Protein AF-A0A4U0Z9Q4-F1 (afdb_monomer_lite)

pLDDT: mean 87.22, std 6.37, range [49.31, 94.0]

Foldseek 3Di:
DDPVVLVVLLVVLLVVLVVVLVCCCVPPLVVVCVPVNNCCSLQVVSLVSSQVSLVVCVVPDPDDDDPVSSCSSSVVSNVSSNVVSVVVVCCVVPVD

Sequence (96 aa):
MSKKEFIGLVVLVCLLNFLLQIWYVGNAGDFIANYVGYPISVFIIPIFISQLLPCIVLSASSKSLALKQKLQLFGIPCFVSVCLVCGFYLIMQYGG

Radius of gyration: 14.94 Å; chains: 1; bounding box: 37×22×46 Å

Organism: NCBI:txid2565549

Structure (mmCIF, N/CA/C/O backbone):
data_AF-A0A4U0Z9Q4-F1
#
_entry.id   AF-A0A4U0Z9Q4-F1
#
loop_
_atom_site.group_PDB
_atom_site.id
_atom_site.type_symbol
_atom_site.label_atom_id
_atom_site.label_alt_id
_atom_site.label_comp_id
_atom_site.label_asym_id
_atom_site.label_entity_id
_atom_site.label_seq_id
_atom_site.pdbx_PDB_ins_code
_atom_site.Cartn_x
_atom_site.Cartn_y
_atom_site.Cartn_z
_atom_site.occupancy
_atom_site.B_iso_or_equiv
_atom_site.auth_seq_id
_atom_site.auth_comp_id
_atom_site.auth_asym_id
_atom_site.auth_atom_id
_atom_site.pdbx_PDB_model_num
ATOM 1 N N . MET A 1 1 ? -14.770 2.493 19.082 1.00 79.19 1 MET A N 1
ATOM 2 C CA . MET A 1 1 ? -15.243 2.666 17.689 1.00 79.19 1 MET A CA 1
ATOM 3 C C . MET A 1 1 ? -16.223 1.548 17.390 1.00 79.19 1 MET A C 1
ATOM 5 O O . MET A 1 1 ? -15.924 0.413 17.748 1.00 79.19 1 MET A O 1
ATOM 9 N N . SER A 1 2 ? -17.387 1.845 16.813 1.00 87.94 2 SER A N 1
ATOM 10 C CA . SER A 1 2 ? -18.347 0.800 16.440 1.00 87.94 2 SER A CA 1
ATOM 11 C C . SER A 1 2 ? -17.813 -0.033 15.268 1.00 87.94 2 SER A C 1
ATOM 13 O O . SER A 1 2 ? -16.950 0.412 14.509 1.00 87.94 2 SER A O 1
ATOM 15 N N . LYS A 1 3 ? -18.333 -1.253 15.088 1.00 86.69 3 LYS A N 1
ATOM 16 C CA . LYS A 1 3 ? -17.924 -2.132 13.979 1.00 86.69 3 LYS A CA 1
ATOM 17 C C . LYS A 1 3 ? -18.166 -1.482 12.609 1.00 86.69 3 LYS A C 1
ATOM 19 O O . LYS A 1 3 ? -17.323 -1.601 11.729 1.00 86.69 3 LYS A O 1
ATOM 24 N N . LYS A 1 4 ? -19.291 -0.775 12.445 1.00 89.75 4 LYS A N 1
ATOM 25 C CA . LYS A 1 4 ? -19.652 -0.093 11.190 1.00 89.75 4 LYS A CA 1
ATOM 26 C C . LYS A 1 4 ? -18.714 1.078 10.893 1.00 89.75 4 LYS A C 1
ATOM 28 O O . LYS A 1 4 ? -18.231 1.188 9.774 1.00 89.75 4 LYS A O 1
ATOM 33 N N . GLU A 1 5 ? -18.405 1.890 11.907 1.00 89.38 5 GLU A N 1
ATOM 34 C CA . GLU A 1 5 ? -17.437 2.992 11.791 1.00 89.38 5 GLU A CA 1
ATOM 35 C C . GLU A 1 5 ? -16.051 2.478 11.384 1.00 89.38 5 GLU A C 1
ATOM 37 O O . GLU A 1 5 ? -15.408 3.050 10.510 1.00 89.38 5 GLU A O 1
ATOM 42 N N . PHE A 1 6 ? -15.599 1.380 11.996 1.00 90.94 6 PHE A N 1
ATOM 43 C CA . PHE A 1 6 ? -14.294 0.800 11.694 1.00 90.94 6 PHE A CA 1
ATOM 44 C C . PHE A 1 6 ? -14.218 0.247 10.265 1.00 90.94 6 PHE A C 1
ATOM 46 O O . PHE A 1 6 ? -13.240 0.489 9.567 1.00 90.94 6 PHE A O 1
ATOM 53 N N . ILE A 1 7 ? -15.257 -0.455 9.801 1.00 91.44 7 ILE A N 1
ATOM 54 C CA . ILE A 1 7 ? -15.310 -0.951 8.418 1.00 91.44 7 ILE A CA 1
ATOM 55 C C . ILE A 1 7 ? -15.291 0.220 7.430 1.00 91.44 7 ILE A C 1
ATOM 57 O O . ILE A 1 7 ? -14.517 0.190 6.478 1.00 91.44 7 ILE A O 1
ATOM 61 N N . GLY A 1 8 ? -16.090 1.264 7.678 1.00 92.00 8 GLY A N 1
ATOM 62 C CA . GLY A 1 8 ? -16.094 2.467 6.842 1.00 92.00 8 GLY A CA 1
ATOM 63 C C . GLY A 1 8 ? -14.717 3.129 6.765 1.00 92.00 8 GLY A C 1
ATOM 64 O O . GLY A 1 8 ? -14.268 3.488 5.680 1.00 92.00 8 GLY A O 1
ATOM 65 N N . LEU A 1 9 ? -14.009 3.209 7.895 1.00 92.00 9 LEU A N 1
ATOM 66 C CA . LEU A 1 9 ? -12.640 3.716 7.951 1.00 92.00 9 LEU A CA 1
ATOM 67 C C . LEU A 1 9 ? -11.677 2.869 7.109 1.00 92.00 9 LEU A C 1
ATOM 69 O O . LEU A 1 9 ? -10.909 3.420 6.330 1.00 92.00 9 LEU A O 1
ATOM 73 N N . VAL A 1 10 ? -11.720 1.541 7.242 1.00 92.62 10 VAL A N 1
ATOM 74 C CA . VAL A 1 10 ? -10.851 0.640 6.468 1.00 92.62 10 VAL A CA 1
ATOM 75 C C . VAL A 1 10 ? -11.108 0.788 4.970 1.00 92.62 10 VAL A C 1
ATOM 77 O O . VAL A 1 10 ? -10.155 0.897 4.202 1.00 92.62 10 VAL A O 1
ATOM 80 N N . VAL A 1 11 ? -12.376 0.835 4.551 1.00 93.94 11 VAL A N 1
ATOM 81 C CA . VAL A 1 11 ? -12.749 1.039 3.142 1.00 93.94 11 VAL A CA 1
ATOM 82 C C . VAL A 1 11 ? -12.218 2.376 2.630 1.00 93.94 11 VAL A C 1
ATOM 84 O O . VAL A 1 11 ? -11.606 2.416 1.565 1.00 93.94 11 VAL A O 1
ATOM 87 N N . LEU A 1 12 ? -12.383 3.453 3.402 1.00 93.94 12 LEU A N 1
ATOM 88 C CA . LEU A 1 12 ? -11.867 4.773 3.047 1.00 93.94 12 LEU A CA 1
ATOM 89 C C . LEU A 1 12 ? -10.340 4.765 2.895 1.00 93.94 12 LEU A C 1
ATOM 91 O O . LEU A 1 12 ? -9.821 5.270 1.903 1.00 93.94 12 LEU A O 1
ATOM 95 N N . VAL A 1 13 ? -9.621 4.155 3.841 1.00 93.69 13 VAL A N 1
ATOM 96 C CA . VAL A 1 13 ? -8.159 4.019 3.775 1.00 93.69 13 VAL A CA 1
ATOM 97 C C . VAL A 1 13 ? -7.741 3.226 2.539 1.00 93.69 13 VAL A C 1
ATOM 99 O O . VAL A 1 13 ? -6.801 3.625 1.860 1.00 93.69 13 VAL A O 1
ATOM 102 N N . CYS A 1 14 ? -8.447 2.144 2.204 1.00 93.62 14 CYS A N 1
ATOM 103 C CA . CYS A 1 14 ? -8.156 1.357 1.005 1.00 93.62 14 CYS A CA 1
ATOM 104 C C . CYS A 1 14 ? -8.377 2.160 -0.283 1.00 93.62 14 CYS A C 1
ATOM 106 O O . CYS A 1 14 ? -7.536 2.101 -1.175 1.00 93.62 14 CYS A O 1
ATOM 108 N N . LEU A 1 15 ? -9.466 2.931 -0.374 1.00 94.00 15 LEU A N 1
ATOM 109 C CA . LEU A 1 15 ? -9.756 3.784 -1.532 1.00 94.00 15 LEU A CA 1
ATOM 110 C C . LEU A 1 15 ? -8.700 4.878 -1.713 1.00 94.00 15 LEU A C 1
ATOM 112 O O . LEU A 1 15 ? -8.186 5.064 -2.814 1.00 94.00 15 LEU A O 1
ATOM 116 N N . LEU A 1 16 ? -8.338 5.572 -0.632 1.00 93.88 16 LEU A N 1
ATOM 117 C CA . LEU A 1 16 ? -7.290 6.594 -0.669 1.00 93.88 16 LEU A CA 1
ATOM 118 C C . LEU A 1 16 ? -5.937 5.991 -1.049 1.00 93.88 16 LEU A C 1
ATOM 120 O O . LEU A 1 16 ? -5.206 6.568 -1.848 1.00 93.88 16 LEU A O 1
ATOM 124 N N . ASN A 1 17 ? -5.625 4.811 -0.514 1.00 92.62 17 ASN A N 1
ATOM 125 C CA . ASN A 1 17 ? -4.397 4.099 -0.830 1.00 92.62 17 ASN A CA 1
ATOM 126 C C . ASN A 1 17 ? -4.335 3.685 -2.309 1.00 92.62 17 ASN A C 1
ATOM 128 O O . ASN A 1 17 ? -3.311 3.872 -2.957 1.00 92.62 17 ASN A O 1
ATOM 132 N N . PHE A 1 18 ? -5.442 3.183 -2.860 1.00 90.44 18 PHE A N 1
ATOM 133 C CA . PHE A 1 18 ? -5.553 2.844 -4.278 1.00 90.44 18 PHE A CA 1
ATOM 134 C C . PHE A 1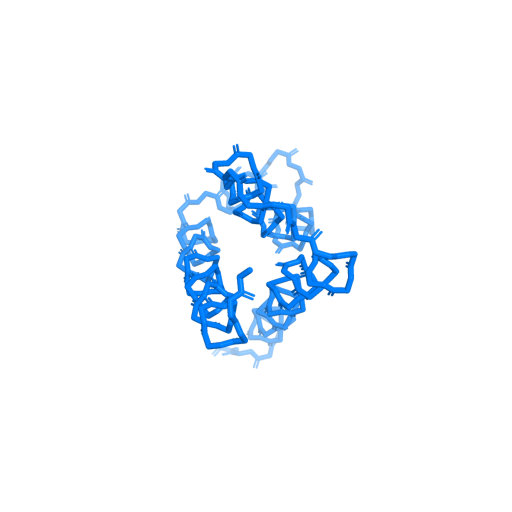 18 ? -5.300 4.060 -5.179 1.00 90.44 18 PHE A C 1
ATOM 136 O O . PHE A 1 18 ? -4.463 3.998 -6.078 1.00 90.44 18 PHE A O 1
ATOM 143 N N . LEU A 1 19 ? -5.967 5.186 -4.902 1.00 92.19 19 LEU A N 1
ATOM 144 C CA . LEU A 1 19 ? -5.772 6.428 -5.656 1.00 92.19 19 LEU A CA 1
ATOM 145 C C . LEU A 1 19 ? -4.326 6.930 -5.569 1.00 92.19 19 LEU A C 1
ATOM 147 O O . LEU A 1 19 ? -3.750 7.334 -6.578 1.00 92.19 19 LEU A O 1
ATOM 151 N N . LEU A 1 20 ? -3.728 6.869 -4.377 1.00 91.62 20 LEU A N 1
ATOM 152 C CA . LEU A 1 20 ? -2.352 7.298 -4.149 1.00 91.62 20 LEU A CA 1
ATOM 153 C C . LEU A 1 20 ? -1.346 6.429 -4.912 1.00 91.62 20 LEU A C 1
ATOM 155 O O . LEU A 1 20 ? -0.385 6.957 -5.463 1.00 91.62 20 LEU A O 1
ATOM 159 N N . GLN A 1 21 ? -1.576 5.117 -4.985 1.00 89.38 21 GLN A N 1
ATOM 160 C CA . GLN A 1 21 ? -0.718 4.210 -5.746 1.00 89.38 21 GLN A CA 1
ATOM 161 C C . GLN A 1 21 ? -0.834 4.411 -7.251 1.00 89.38 21 GLN A C 1
ATOM 163 O O . GLN A 1 21 ? 0.191 4.429 -7.923 1.00 89.38 21 GLN A O 1
ATOM 168 N N . ILE A 1 22 ? -2.043 4.616 -7.782 1.00 88.31 22 ILE A N 1
ATOM 169 C CA . ILE A 1 22 ? -2.220 4.939 -9.206 1.00 88.31 22 ILE A CA 1
ATOM 170 C C . ILE A 1 22 ? -1.494 6.234 -9.548 1.00 88.31 22 ILE A C 1
ATOM 172 O O . ILE A 1 22 ? -0.744 6.279 -10.519 1.00 88.31 22 ILE A O 1
ATOM 176 N N . TRP A 1 23 ? -1.689 7.274 -8.736 1.00 92.00 23 TRP A N 1
ATOM 177 C CA . TRP A 1 23 ? -1.003 8.545 -8.931 1.00 92.00 23 TRP A CA 1
ATOM 178 C C . TRP A 1 23 ? 0.519 8.379 -8.863 1.00 92.00 23 TRP A C 1
ATOM 180 O O . TRP A 1 23 ? 1.236 8.897 -9.716 1.00 92.00 23 TRP A O 1
ATOM 190 N N . TYR A 1 24 ? 1.013 7.617 -7.883 1.00 91.06 24 TYR A N 1
ATOM 191 C CA . TYR A 1 24 ? 2.437 7.343 -7.731 1.00 91.06 24 TYR A CA 1
ATOM 192 C C . TYR A 1 24 ? 3.005 6.647 -8.970 1.00 91.06 24 TYR A C 1
ATOM 194 O O . TYR A 1 24 ? 3.969 7.143 -9.544 1.00 91.06 24 TYR A O 1
ATOM 202 N N . VAL A 1 25 ? 2.400 5.539 -9.407 1.00 85.56 25 VAL A N 1
ATOM 203 C CA . VAL A 1 25 ? 2.870 4.776 -10.571 1.00 85.56 25 VAL A CA 1
ATOM 204 C C . VAL A 1 25 ? 2.805 5.626 -11.841 1.00 85.56 25 VAL A C 1
ATOM 206 O O . VAL A 1 25 ? 3.773 5.648 -12.590 1.00 85.56 25 VAL A O 1
ATOM 209 N N . GLY A 1 26 ? 1.713 6.367 -12.054 1.00 85.56 26 GLY A N 1
ATOM 210 C CA . GLY A 1 26 ? 1.508 7.160 -13.269 1.00 85.56 26 GLY A CA 1
ATOM 211 C C . GLY A 1 26 ? 2.392 8.404 -13.393 1.00 85.56 26 GLY A C 1
ATOM 212 O O . GLY A 1 26 ? 2.701 8.804 -14.511 1.00 85.56 26 GLY A O 1
ATOM 213 N N . ASN A 1 27 ? 2.807 9.016 -12.276 1.00 89.00 27 ASN A N 1
ATOM 214 C CA . ASN A 1 27 ? 3.526 10.297 -12.314 1.00 89.00 27 ASN A CA 1
ATOM 215 C C . ASN A 1 27 ? 4.953 10.250 -11.754 1.00 89.00 27 ASN A C 1
ATOM 217 O O . ASN A 1 27 ? 5.804 11.011 -12.207 1.00 89.00 27 ASN A O 1
ATOM 221 N N . ALA A 1 28 ? 5.214 9.434 -10.731 1.00 89.94 28 ALA A N 1
ATOM 222 C CA . ALA A 1 28 ? 6.473 9.458 -9.979 1.00 89.94 28 ALA A CA 1
ATOM 223 C C . ALA A 1 28 ? 7.275 8.153 -10.085 1.00 89.94 28 ALA A C 1
ATOM 225 O O . ALA A 1 28 ? 8.482 8.169 -9.841 1.00 89.94 28 ALA A O 1
ATOM 226 N N . GLY A 1 29 ? 6.622 7.045 -10.445 1.00 87.25 29 GLY A N 1
ATOM 227 C CA . GLY A 1 29 ? 7.212 5.710 -10.501 1.00 87.25 29 GLY A CA 1
ATOM 228 C C . GLY A 1 29 ? 8.439 5.657 -11.405 1.00 87.25 29 GLY A C 1
ATOM 229 O O . GLY A 1 29 ? 9.518 5.311 -10.938 1.00 87.25 29 GLY A O 1
ATOM 230 N N . ASP A 1 30 ? 8.311 6.086 -12.659 1.00 88.06 30 ASP A N 1
ATOM 231 C CA . ASP A 1 30 ? 9.420 6.029 -13.623 1.00 88.06 30 ASP A CA 1
ATOM 232 C C . ASP A 1 30 ? 10.576 6.957 -13.241 1.00 88.06 30 ASP A C 1
ATOM 234 O O . ASP A 1 30 ? 11.748 6.599 -13.365 1.00 88.06 30 ASP A O 1
ATOM 238 N N . PHE A 1 31 ? 10.261 8.145 -12.715 1.00 91.88 31 PHE A N 1
ATOM 239 C CA . PHE A 1 31 ? 11.279 9.076 -12.238 1.00 91.88 31 PHE A CA 1
ATOM 240 C C . PHE A 1 31 ? 12.092 8.463 -11.096 1.00 91.88 31 PHE A C 1
ATOM 242 O O . PHE A 1 31 ? 13.319 8.479 -11.141 1.00 91.88 31 PHE A O 1
ATOM 249 N N . ILE A 1 32 ? 11.424 7.884 -10.096 1.00 90.88 32 ILE A N 1
ATOM 250 C CA . ILE A 1 32 ? 12.086 7.265 -8.944 1.00 90.88 32 ILE A CA 1
ATOM 251 C C . ILE A 1 32 ? 12.842 5.998 -9.365 1.00 90.88 32 ILE A C 1
ATOM 253 O O . ILE A 1 32 ? 13.961 5.774 -8.895 1.00 90.88 32 ILE A O 1
ATOM 257 N N . ALA A 1 33 ? 12.299 5.215 -10.299 1.00 90.88 33 ALA A N 1
ATOM 258 C CA . ALA A 1 33 ? 12.951 4.031 -10.847 1.00 90.88 33 ALA A CA 1
ATOM 259 C C . ALA A 1 33 ? 14.330 4.333 -11.457 1.00 90.88 33 ALA A C 1
ATOM 261 O O . ALA A 1 33 ? 15.219 3.490 -11.356 1.00 90.88 33 ALA A O 1
ATOM 262 N N . ASN A 1 34 ? 14.559 5.535 -11.996 1.00 92.00 34 ASN A N 1
ATOM 263 C CA . ASN A 1 34 ? 15.878 5.939 -12.501 1.00 92.00 34 ASN A CA 1
ATOM 264 C C . ASN A 1 34 ? 16.953 6.065 -11.406 1.00 92.00 34 ASN A C 1
ATOM 266 O O . ASN A 1 34 ? 18.141 5.994 -11.713 1.00 92.00 34 ASN A O 1
ATOM 270 N N . TYR A 1 35 ? 16.563 6.233 -10.138 1.00 92.44 35 TYR A N 1
ATOM 271 C CA . TYR A 1 35 ? 17.493 6.373 -9.010 1.00 92.44 35 TYR A CA 1
ATOM 272 C C . TYR A 1 35 ? 17.654 5.087 -8.200 1.00 92.44 35 TYR A C 1
ATOM 274 O O . TYR A 1 35 ? 18.753 4.788 -7.739 1.00 92.44 35 TYR A O 1
ATOM 282 N N . VAL A 1 36 ? 16.565 4.339 -7.996 1.00 92.00 36 VAL A N 1
ATOM 283 C CA . VAL A 1 36 ? 16.551 3.153 -7.113 1.00 92.00 36 VAL A CA 1
ATOM 284 C C . VAL A 1 36 ? 16.303 1.837 -7.854 1.00 92.00 36 VAL A C 1
ATOM 286 O O . VAL A 1 36 ? 16.358 0.768 -7.252 1.00 92.00 36 VAL A O 1
ATOM 289 N N . GLY A 1 37 ? 16.037 1.891 -9.157 1.00 88.69 37 GLY A N 1
ATOM 290 C CA . GLY A 1 37 ? 15.668 0.743 -9.977 1.00 88.69 37 GLY A CA 1
ATOM 291 C C . GLY A 1 37 ? 14.170 0.421 -9.943 1.00 88.69 37 GLY A C 1
ATOM 292 O O . GLY A 1 37 ? 13.477 0.616 -8.940 1.00 88.69 37 GLY A O 1
ATOM 293 N N . TYR A 1 38 ? 13.672 -0.137 -11.050 1.00 83.81 38 TYR A N 1
ATOM 294 C CA . TYR A 1 38 ? 12.267 -0.531 -11.224 1.00 83.81 38 TYR A CA 1
ATOM 295 C C . TYR A 1 38 ? 11.737 -1.490 -10.147 1.00 83.81 38 TYR A C 1
ATOM 297 O O . TYR A 1 38 ? 10.642 -1.244 -9.643 1.00 83.81 38 TYR A O 1
ATOM 305 N N . PRO A 1 39 ? 12.472 -2.538 -9.716 1.00 83.94 39 PRO A N 1
ATOM 306 C CA . PRO A 1 39 ? 11.973 -3.437 -8.678 1.00 83.94 39 PRO A CA 1
ATOM 307 C C . PRO A 1 39 ? 11.696 -2.721 -7.349 1.00 83.94 39 PRO A C 1
ATOM 309 O O . PRO A 1 39 ? 10.707 -2.991 -6.674 1.00 83.94 39 PRO A O 1
ATOM 312 N N . ILE A 1 40 ? 12.539 -1.761 -6.973 1.00 86.00 40 ILE A N 1
ATOM 313 C CA . ILE A 1 40 ? 12.343 -1.012 -5.730 1.00 86.00 40 ILE A CA 1
ATOM 314 C C . ILE A 1 40 ? 11.195 -0.016 -5.903 1.00 86.00 40 ILE A C 1
ATOM 316 O O . ILE A 1 40 ? 10.300 0.048 -5.059 1.00 86.00 40 ILE A O 1
ATOM 320 N N . SER A 1 41 ? 11.183 0.715 -7.017 1.00 88.50 41 SER A N 1
ATOM 321 C CA . SER A 1 41 ? 10.182 1.747 -7.266 1.00 88.50 41 SER A CA 1
ATOM 322 C C . SER A 1 41 ? 8.769 1.194 -7.445 1.00 88.50 41 SER A C 1
ATOM 324 O O . SER A 1 41 ? 7.826 1.770 -6.923 1.00 88.50 41 SER A O 1
ATOM 326 N N . VAL A 1 42 ? 8.600 0.077 -8.151 1.00 82.06 42 VAL A N 1
ATOM 327 C CA . VAL A 1 42 ? 7.273 -0.465 -8.489 1.00 82.06 42 VAL A CA 1
ATOM 328 C C . VAL A 1 42 ? 6.737 -1.399 -7.406 1.00 82.06 42 VAL A C 1
ATOM 330 O O . VAL A 1 42 ? 5.528 -1.460 -7.207 1.00 82.06 42 VAL A O 1
ATOM 333 N N . PHE A 1 43 ? 7.603 -2.109 -6.673 1.00 82.69 43 PHE A N 1
ATOM 334 C CA . PHE A 1 43 ? 7.149 -3.111 -5.702 1.00 82.69 43 PHE A CA 1
ATOM 335 C C . PHE A 1 43 ? 7.285 -2.649 -4.259 1.00 82.69 43 PHE A C 1
ATOM 337 O O . PHE A 1 43 ? 6.350 -2.787 -3.475 1.00 82.69 43 PHE A O 1
ATOM 344 N N . ILE A 1 44 ? 8.441 -2.102 -3.890 1.00 86.06 44 ILE A N 1
ATOM 345 C CA . ILE A 1 44 ? 8.743 -1.812 -2.487 1.00 86.06 44 ILE A CA 1
ATOM 346 C C . ILE A 1 44 ? 8.081 -0.502 -2.055 1.00 86.06 44 ILE A C 1
ATOM 348 O O . ILE A 1 44 ? 7.380 -0.465 -1.043 1.00 86.06 44 ILE A O 1
ATOM 352 N N . ILE A 1 45 ? 8.260 0.571 -2.826 1.00 88.88 45 ILE A N 1
ATOM 353 C CA . ILE A 1 45 ? 7.775 1.904 -2.444 1.00 88.88 45 ILE A CA 1
ATOM 354 C C . ILE A 1 45 ? 6.240 1.962 -2.287 1.00 88.88 45 ILE A C 1
ATOM 356 O O . ILE A 1 45 ? 5.789 2.478 -1.261 1.00 88.88 45 ILE A O 1
ATOM 360 N N . PRO A 1 46 ? 5.414 1.390 -3.185 1.00 86.50 46 PRO A N 1
ATOM 361 C CA . PRO A 1 46 ? 3.957 1.393 -3.025 1.00 86.50 46 PRO A CA 1
ATOM 362 C C . PRO A 1 46 ? 3.479 0.681 -1.755 1.00 86.50 46 PRO A C 1
ATOM 364 O O . PRO A 1 46 ? 2.535 1.136 -1.105 1.00 86.50 46 PRO A O 1
ATOM 367 N N . ILE A 1 47 ? 4.169 -0.389 -1.339 1.00 87.19 47 ILE A N 1
ATOM 368 C CA . ILE A 1 47 ? 3.875 -1.080 -0.079 1.00 87.19 47 ILE A CA 1
ATOM 369 C C . ILE A 1 47 ? 4.147 -0.150 1.104 1.00 87.19 47 ILE A C 1
ATOM 371 O O . ILE A 1 47 ? 3.303 -0.046 1.990 1.00 87.19 47 ILE A O 1
ATOM 375 N N . PHE A 1 48 ? 5.260 0.584 1.119 1.00 88.12 48 PHE A N 1
ATOM 376 C CA . PHE A 1 48 ? 5.528 1.557 2.184 1.00 88.12 48 PHE A C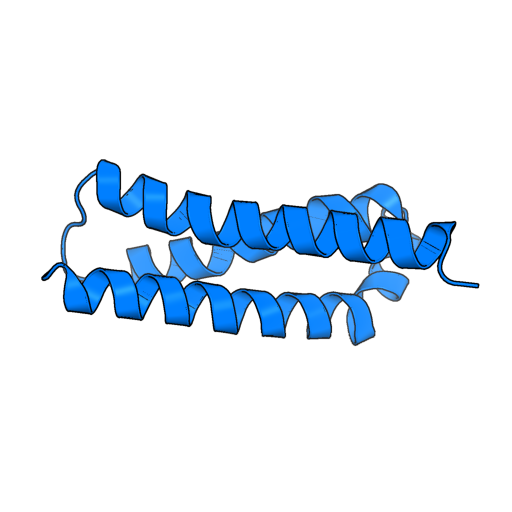A 1
ATOM 377 C C . PHE A 1 48 ? 4.520 2.708 2.196 1.00 88.12 48 PHE A C 1
ATOM 379 O O . PHE A 1 48 ? 4.002 3.059 3.258 1.00 88.12 48 PHE A O 1
ATOM 386 N N . ILE A 1 49 ? 4.183 3.247 1.022 1.00 86.75 49 ILE A N 1
ATOM 387 C CA . ILE A 1 49 ? 3.168 4.296 0.868 1.00 86.75 49 ILE A CA 1
ATOM 388 C C . ILE A 1 49 ? 1.829 3.841 1.463 1.00 86.75 49 ILE A C 1
ATOM 390 O O . ILE A 1 49 ? 1.178 4.606 2.178 1.00 86.75 49 ILE A O 1
ATOM 394 N N . SER A 1 50 ? 1.457 2.573 1.271 1.00 88.12 50 SER A N 1
ATOM 395 C CA . SER A 1 50 ? 0.209 2.032 1.814 1.00 88.12 50 SER A CA 1
ATOM 396 C C . SER A 1 50 ? 0.103 2.023 3.335 1.00 88.12 50 SER A C 1
ATOM 398 O O . SER A 1 50 ? -1.007 2.015 3.866 1.00 88.12 50 SER A O 1
ATOM 400 N N . GLN A 1 51 ? 1.234 2.065 4.045 1.00 89.62 51 GLN A N 1
ATOM 401 C CA . GLN A 1 51 ? 1.261 2.101 5.507 1.00 89.62 51 GLN A CA 1
ATOM 402 C C . GLN A 1 51 ? 1.128 3.528 6.061 1.00 89.62 51 GLN A C 1
ATOM 404 O O . GLN A 1 51 ? 0.734 3.700 7.215 1.00 89.62 51 GLN A O 1
ATOM 409 N N . LEU A 1 52 ? 1.391 4.559 5.247 1.00 89.88 52 LEU A N 1
ATOM 410 C CA . LEU A 1 52 ? 1.329 5.961 5.675 1.00 89.88 52 LEU A CA 1
ATOM 411 C C . LEU A 1 52 ? -0.092 6.381 6.067 1.00 89.88 52 LEU A C 1
ATOM 413 O O . LEU A 1 52 ? -0.279 7.033 7.092 1.00 89.88 52 LEU A O 1
ATOM 417 N N . LEU A 1 53 ? -1.102 5.972 5.296 1.00 88.81 53 LEU A N 1
ATOM 418 C CA . LEU A 1 53 ? -2.502 6.314 5.568 1.00 88.81 53 LEU A CA 1
ATOM 419 C C . LEU A 1 53 ? -3.013 5.709 6.892 1.00 88.81 53 LEU A C 1
ATOM 421 O O . LEU A 1 53 ? -3.541 6.464 7.712 1.00 88.81 53 LEU A O 1
ATOM 425 N N . PRO A 1 54 ? -2.818 4.405 7.176 1.00 90.25 54 PRO A N 1
ATOM 426 C CA . PRO A 1 54 ? -3.051 3.834 8.501 1.00 90.25 54 PRO A CA 1
ATOM 427 C C . PRO A 1 54 ? -2.328 4.570 9.639 1.00 90.25 54 PRO A C 1
ATOM 429 O O . PRO A 1 54 ? -2.934 4.801 10.686 1.00 90.25 54 PRO A O 1
ATOM 432 N N . CYS A 1 55 ? -1.067 4.977 9.443 1.00 89.69 55 CYS A N 1
ATOM 433 C CA . CYS A 1 55 ? -0.315 5.746 10.439 1.00 89.69 55 CYS A CA 1
ATOM 434 C C . CYS A 1 55 ? -0.968 7.104 10.726 1.00 89.69 55 CYS A C 1
ATOM 436 O O . CYS A 1 55 ? -1.217 7.420 11.887 1.00 89.69 55 CYS A O 1
ATOM 438 N N . ILE A 1 56 ? -1.312 7.873 9.687 1.00 89.06 56 ILE A N 1
ATOM 439 C CA . ILE A 1 56 ? -1.993 9.171 9.826 1.00 89.06 56 ILE A CA 1
ATOM 440 C C . ILE A 1 56 ? -3.323 8.999 10.560 1.00 89.06 56 ILE A C 1
ATOM 442 O O . ILE A 1 56 ? -3.637 9.760 11.472 1.00 89.06 56 ILE A O 1
ATOM 446 N N . VAL A 1 57 ? -4.090 7.968 10.203 1.00 89.19 57 VAL A N 1
ATOM 447 C CA . VAL A 1 57 ? -5.366 7.652 10.851 1.00 89.19 57 VAL A CA 1
ATOM 448 C C . VAL A 1 57 ? -5.181 7.331 12.333 1.00 89.19 57 VAL A C 1
ATOM 450 O O . VAL A 1 57 ? -5.974 7.794 13.149 1.00 89.19 57 VAL A O 1
ATOM 453 N N . LEU A 1 58 ? -4.143 6.576 12.705 1.00 88.12 58 LEU A N 1
ATOM 454 C CA . LEU A 1 58 ? -3.840 6.315 14.112 1.00 88.12 58 LEU A CA 1
ATOM 455 C C . LEU A 1 58 ? -3.416 7.577 14.864 1.00 88.12 58 LEU A C 1
ATOM 457 O O . LEU A 1 58 ? -3.857 7.764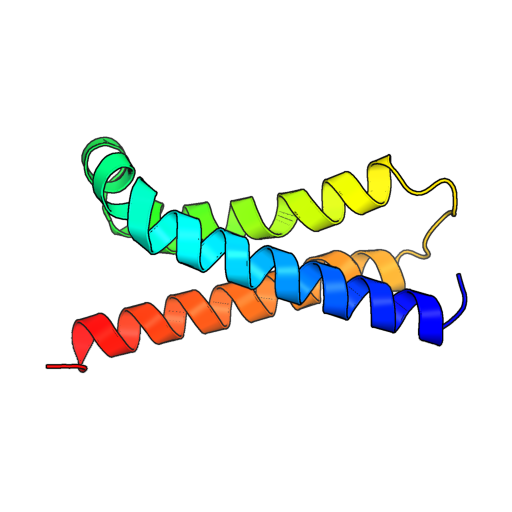 15.993 1.00 88.12 58 LEU A O 1
ATOM 461 N N . SER A 1 59 ? -2.593 8.431 14.255 1.00 86.25 59 SER A N 1
ATOM 462 C CA . SER A 1 59 ? -2.138 9.683 14.870 1.00 86.25 59 SER A CA 1
ATOM 463 C C . SER A 1 59 ? -3.261 10.711 15.022 1.00 86.25 59 SER A C 1
ATOM 465 O O . SE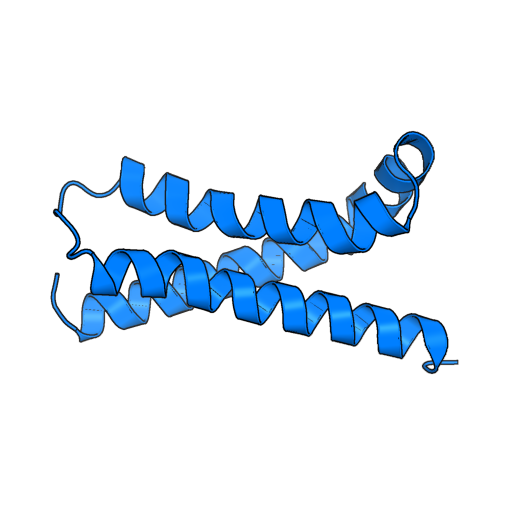R A 1 59 ? -3.281 11.451 16.000 1.00 86.25 59 SER A O 1
ATOM 467 N N . ALA A 1 60 ? -4.203 10.754 14.079 1.00 85.69 60 ALA A N 1
ATOM 468 C CA . ALA A 1 60 ? -5.337 11.675 14.101 1.00 85.69 60 ALA A CA 1
ATOM 469 C C . ALA A 1 60 ? -6.514 11.170 14.955 1.00 85.69 60 ALA A C 1
ATOM 471 O O . ALA A 1 60 ? -7.394 11.948 15.326 1.00 85.69 60 ALA A O 1
ATOM 472 N N . SER A 1 61 ? -6.573 9.869 15.260 1.00 82.56 61 SER A N 1
ATOM 473 C CA . SER A 1 61 ? -7.666 9.305 16.047 1.00 82.56 61 SER A CA 1
ATOM 474 C C . SER A 1 61 ? -7.433 9.487 17.543 1.00 82.56 61 SER A C 1
ATOM 476 O O . SER A 1 61 ? -6.499 8.944 18.121 1.00 82.56 61 SER A O 1
ATOM 478 N N . SER A 1 62 ? -8.365 10.163 18.210 1.00 76.69 62 SER A N 1
ATOM 479 C CA . SER A 1 62 ? -8.428 10.225 19.675 1.00 76.69 62 SER A CA 1
ATOM 480 C C . SER A 1 62 ? -8.968 8.937 20.314 1.00 76.69 62 SER A C 1
ATOM 482 O O . SER A 1 62 ? -8.925 8.774 21.534 1.00 76.69 62 SER A O 1
ATOM 484 N N . LYS A 1 63 ? -9.496 8.001 19.511 1.00 80.62 63 LYS A N 1
ATOM 485 C CA . LYS A 1 63 ? -10.078 6.744 19.994 1.00 80.62 63 LYS A CA 1
ATOM 486 C C . LYS A 1 63 ? -9.009 5.652 20.017 1.00 80.62 63 LYS A C 1
ATOM 488 O O . LYS A 1 63 ? -8.461 5.285 18.982 1.00 80.62 63 LYS A O 1
ATOM 493 N N . SER A 1 64 ? -8.788 5.054 21.187 1.00 78.69 64 SER A N 1
ATOM 494 C CA . SER A 1 64 ? -7.935 3.868 21.296 1.00 78.69 64 SER A CA 1
ATOM 495 C C . SER A 1 64 ? -8.532 2.703 20.496 1.00 78.69 64 SER A C 1
ATOM 497 O O . SER A 1 64 ? -9.679 2.297 20.712 1.00 78.69 64 SER A O 1
ATOM 499 N N . LEU A 1 65 ? -7.758 2.187 19.541 1.00 83.94 65 LEU A N 1
ATOM 500 C CA . LEU A 1 65 ? -8.096 1.011 18.743 1.00 83.94 65 LEU A CA 1
ATOM 501 C C . LEU A 1 65 ? -7.513 -0.245 19.391 1.00 83.94 65 LEU A C 1
ATOM 503 O O . LEU A 1 65 ? -6.343 -0.271 19.781 1.00 83.94 65 LEU A O 1
ATOM 507 N N . ALA A 1 66 ? -8.312 -1.311 19.448 1.00 87.94 66 ALA A N 1
ATOM 508 C CA . ALA A 1 66 ? -7.836 -2.609 19.908 1.00 87.94 66 ALA A CA 1
ATOM 509 C C . ALA A 1 66 ? -6.755 -3.158 18.960 1.00 87.94 66 ALA A C 1
ATOM 511 O O . ALA A 1 66 ? -6.779 -2.888 17.758 1.00 87.94 66 ALA A O 1
ATOM 512 N N . LEU A 1 67 ? -5.847 -3.994 19.475 1.00 87.75 67 LEU A N 1
ATOM 513 C CA . LEU A 1 67 ? -4.757 -4.591 18.688 1.00 87.75 67 LEU A CA 1
ATOM 514 C C . LEU A 1 67 ? -5.263 -5.254 17.395 1.00 87.75 67 LEU A C 1
ATOM 516 O O . LEU A 1 67 ? -4.722 -5.014 16.320 1.00 87.75 67 LEU A O 1
ATOM 520 N N . LYS A 1 68 ? -6.358 -6.021 17.482 1.00 89.75 68 LYS A N 1
ATOM 521 C CA . LYS A 1 68 ? -6.980 -6.692 16.329 1.00 89.75 68 LYS A CA 1
ATOM 522 C C . LYS A 1 68 ? -7.441 -5.708 15.248 1.00 89.75 68 LYS A C 1
ATOM 524 O O . LYS A 1 68 ? -7.282 -5.982 14.064 1.00 89.75 68 LYS A O 1
ATOM 529 N N . GLN A 1 69 ? -7.986 -4.560 15.651 1.00 88.81 69 GLN A N 1
ATOM 530 C CA . GLN A 1 69 ? -8.429 -3.515 14.727 1.00 88.81 69 GLN A CA 1
ATOM 531 C C . GLN A 1 69 ? -7.242 -2.790 14.097 1.00 88.81 69 GLN A C 1
ATOM 533 O O . GLN A 1 69 ? -7.263 -2.528 12.902 1.00 88.81 69 GLN A O 1
ATOM 538 N N . LYS A 1 70 ? -6.177 -2.528 14.863 1.00 90.25 70 LYS A N 1
ATOM 539 C CA . LYS A 1 70 ? -4.929 -1.990 14.303 1.00 90.25 70 LYS A CA 1
ATOM 540 C C . LYS A 1 70 ? -4.374 -2.932 13.236 1.00 90.25 70 LYS A C 1
ATOM 542 O O . LYS A 1 70 ? -4.118 -2.504 12.121 1.00 90.25 70 LYS A O 1
ATOM 547 N N . LEU A 1 71 ? -4.289 -4.225 13.537 1.00 91.88 71 LEU A N 1
ATOM 548 C CA . LEU A 1 71 ? -3.758 -5.220 12.605 1.00 91.88 71 LEU A CA 1
ATOM 549 C C . LEU A 1 71 ? -4.577 -5.292 11.306 1.00 91.88 71 LEU A C 1
ATOM 551 O O . LEU A 1 71 ? -4.005 -5.365 10.227 1.00 91.88 71 LEU A O 1
ATOM 555 N N . GLN A 1 72 ? -5.906 -5.179 11.390 1.00 91.75 72 GLN A N 1
ATOM 556 C CA . GLN A 1 72 ? -6.773 -5.079 10.209 1.00 91.75 72 GLN A CA 1
ATOM 557 C C . GLN A 1 72 ? -6.596 -3.759 9.442 1.00 91.75 72 GLN A C 1
ATOM 559 O O . GLN A 1 72 ? -6.598 -3.772 8.214 1.00 91.75 72 GLN A O 1
ATOM 564 N N . LEU A 1 73 ? -6.419 -2.639 10.150 1.00 91.75 73 LEU A N 1
ATOM 565 C CA . LEU A 1 73 ? -6.235 -1.313 9.556 1.00 91.75 73 LEU A CA 1
ATOM 566 C C . LEU A 1 73 ? -4.950 -1.217 8.722 1.00 91.75 73 LEU A C 1
ATOM 568 O O . LEU A 1 73 ? -4.962 -0.542 7.703 1.00 91.75 73 LEU A O 1
ATOM 572 N N . PHE A 1 74 ? -3.873 -1.897 9.123 1.00 91.75 74 PHE A N 1
ATOM 573 C CA . PHE A 1 74 ? -2.636 -1.984 8.333 1.00 91.75 74 PHE A CA 1
ATOM 574 C C . PHE A 1 74 ? -2.665 -3.137 7.324 1.00 91.75 74 PHE A C 1
ATOM 576 O O . PHE A 1 74 ? -2.273 -2.976 6.169 1.00 91.75 74 PHE A O 1
ATOM 583 N N . GLY A 1 75 ? -3.154 -4.305 7.745 1.00 91.38 75 GLY A N 1
ATOM 584 C CA . GLY A 1 75 ? -3.098 -5.528 6.951 1.00 91.38 75 GLY A CA 1
ATOM 585 C C . GLY A 1 75 ? -3.951 -5.475 5.687 1.00 91.38 75 GLY A C 1
ATOM 586 O O . GLY A 1 75 ? -3.494 -5.913 4.636 1.00 91.38 75 GLY A O 1
ATOM 587 N N . ILE A 1 76 ? -5.163 -4.914 5.758 1.00 91.81 76 ILE A N 1
ATOM 588 C CA . ILE A 1 76 ? -6.075 -4.885 4.605 1.00 91.81 76 ILE A CA 1
ATOM 589 C C . ILE A 1 76 ? -5.542 -3.957 3.496 1.00 91.81 76 ILE A C 1
ATOM 591 O O . ILE A 1 76 ? -5.403 -4.432 2.368 1.00 91.81 76 ILE A O 1
ATOM 595 N N . PRO A 1 77 ? -5.162 -2.690 3.765 1.00 88.94 77 PRO A N 1
ATOM 596 C CA . PRO A 1 77 ? -4.546 -1.840 2.745 1.00 88.94 77 PRO A CA 1
ATOM 597 C C . PRO A 1 77 ? -3.233 -2.414 2.205 1.00 88.94 77 PRO A C 1
ATOM 599 O O . PRO A 1 77 ? -2.990 -2.326 1.003 1.00 88.94 77 PRO A O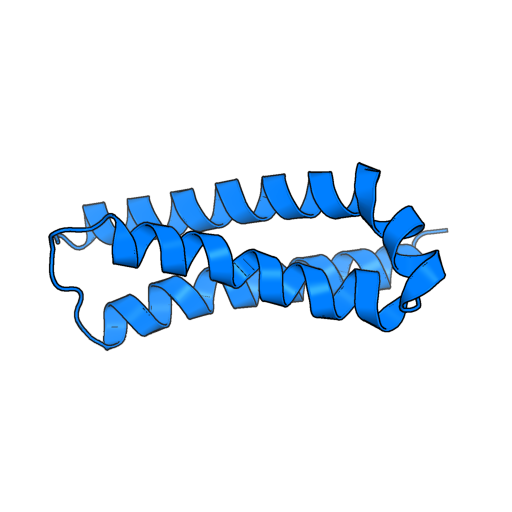 1
ATOM 602 N N . CYS A 1 78 ? -2.413 -3.045 3.055 1.00 90.25 78 CYS A N 1
ATOM 603 C CA . CYS A 1 78 ? -1.187 -3.721 2.623 1.00 90.25 78 CYS A CA 1
ATOM 604 C C . CYS A 1 78 ? -1.489 -4.828 1.605 1.00 90.25 78 CYS A C 1
ATOM 606 O O . CYS A 1 78 ? -0.924 -4.844 0.516 1.00 90.25 78 CYS A O 1
ATOM 608 N N . PHE A 1 79 ? -2.442 -5.706 1.927 1.00 89.88 79 PHE A N 1
ATOM 609 C CA . PHE A 1 79 ? -2.852 -6.799 1.050 1.00 89.88 79 PHE A CA 1
ATOM 610 C C . PHE A 1 79 ? -3.363 -6.288 -0.302 1.00 89.88 79 PHE A C 1
ATOM 612 O O . PHE A 1 79 ? -2.924 -6.768 -1.342 1.00 89.88 79 PHE A O 1
ATOM 619 N N . VAL A 1 80 ? -4.217 -5.257 -0.297 1.00 89.00 80 VAL A N 1
ATOM 620 C CA . VAL A 1 80 ? -4.703 -4.611 -1.529 1.00 89.00 80 VAL A CA 1
ATOM 621 C C . VAL A 1 80 ? -3.543 -4.068 -2.370 1.00 89.00 80 VAL A C 1
ATOM 623 O O . VAL A 1 80 ? -3.539 -4.233 -3.587 1.00 89.00 80 VAL A O 1
ATOM 626 N N . SER A 1 81 ? -2.536 -3.474 -1.727 1.00 87.56 81 SER A N 1
ATOM 627 C CA . SER A 1 81 ? -1.344 -2.935 -2.400 1.00 87.56 81 SER A CA 1
ATOM 628 C C . SER A 1 81 ? -0.512 -4.031 -3.053 1.00 87.56 81 SER A C 1
ATOM 630 O O . SER A 1 81 ? -0.106 -3.898 -4.200 1.00 87.56 81 SER A O 1
ATOM 632 N N . VAL A 1 82 ? -0.303 -5.149 -2.353 1.00 88.31 82 VAL A N 1
ATOM 633 C CA . VAL A 1 82 ? 0.395 -6.312 -2.915 1.00 88.31 82 VAL A CA 1
ATOM 634 C C . VAL A 1 82 ? -0.368 -6.863 -4.120 1.00 88.31 82 VAL A C 1
ATOM 636 O O . VAL A 1 82 ? 0.238 -7.103 -5.159 1.00 88.31 82 VAL A O 1
ATOM 639 N N . CYS A 1 83 ? -1.696 -6.999 -4.029 1.00 88.56 83 CYS A N 1
ATOM 640 C CA . CYS A 1 83 ? -2.517 -7.439 -5.159 1.00 88.56 83 CYS A CA 1
ATOM 641 C C . CYS A 1 83 ? -2.402 -6.500 -6.368 1.00 88.56 83 CYS A C 1
ATOM 643 O O . CYS A 1 83 ? -2.296 -6.979 -7.494 1.00 88.56 83 CYS A O 1
ATOM 645 N N . LEU A 1 84 ? -2.391 -5.184 -6.143 1.00 85.44 84 LEU A N 1
ATOM 646 C CA . LEU A 1 84 ? -2.207 -4.179 -7.194 1.00 85.44 84 LEU A CA 1
ATOM 647 C C . LEU A 1 84 ? -0.856 -4.300 -7.877 1.00 85.44 84 LEU A C 1
ATOM 649 O O . LEU A 1 84 ? -0.793 -4.384 -9.098 1.00 85.44 84 LEU A O 1
ATOM 653 N N . VAL A 1 85 ? 0.214 -4.352 -7.090 1.00 84.62 85 VAL A N 1
ATOM 654 C CA . VAL A 1 85 ? 1.580 -4.492 -7.594 1.00 84.62 85 VAL A CA 1
ATOM 655 C C . VAL A 1 85 ? 1.737 -5.796 -8.383 1.00 84.62 85 VAL A C 1
ATOM 657 O O . VAL A 1 85 ? 2.290 -5.787 -9.481 1.00 84.62 85 VAL A O 1
ATOM 660 N N . CYS A 1 86 ? 1.203 -6.914 -7.878 1.00 85.31 86 CYS A N 1
ATOM 661 C CA . CYS A 1 86 ? 1.180 -8.177 -8.617 1.00 85.31 86 CYS A CA 1
ATOM 662 C C . CYS A 1 86 ? 0.384 -8.059 -9.922 1.00 85.31 86 CYS A C 1
ATOM 664 O O . CYS A 1 86 ? 0.833 -8.553 -10.953 1.00 85.31 86 CYS A O 1
ATOM 666 N N . GLY A 1 87 ? -0.769 -7.386 -9.896 1.00 83.44 87 GLY A N 1
ATOM 667 C CA . GLY A 1 87 ? -1.574 -7.114 -11.085 1.00 83.44 87 GLY A CA 1
ATOM 668 C C . GLY A 1 87 ? -0.806 -6.309 -12.133 1.00 83.44 87 GLY A C 1
ATOM 669 O O . GLY A 1 87 ? -0.740 -6.725 -13.286 1.00 83.44 87 GLY A O 1
ATOM 670 N N . PHE A 1 88 ? -0.160 -5.212 -11.731 1.00 77.88 88 PHE A N 1
ATOM 671 C CA . PHE A 1 88 ? 0.675 -4.406 -12.623 1.00 77.88 88 PHE A CA 1
ATOM 672 C C . PHE A 1 88 ? 1.835 -5.208 -13.201 1.00 77.88 88 PHE A C 1
ATOM 674 O O . PHE A 1 88 ? 2.074 -5.137 -14.401 1.00 77.88 88 PHE A O 1
ATOM 681 N N . TYR A 1 89 ? 2.513 -6.022 -12.390 1.00 80.81 89 TYR A N 1
ATOM 682 C CA . TYR A 1 89 ? 3.582 -6.883 -12.884 1.00 80.81 89 TYR A CA 1
ATOM 683 C C . TYR A 1 89 ? 3.094 -7.871 -13.947 1.00 80.81 89 TYR A C 1
ATOM 685 O O . TYR A 1 89 ? 3.736 -8.020 -14.985 1.00 80.81 89 TYR A O 1
ATOM 693 N N . LEU A 1 90 ? 1.950 -8.524 -13.718 1.00 82.69 90 LEU A N 1
ATOM 694 C CA . LEU A 1 90 ? 1.369 -9.453 -14.688 1.00 82.69 90 LEU A CA 1
ATOM 695 C C . LEU A 1 90 ? 0.970 -8.740 -15.984 1.00 82.69 90 LEU A C 1
ATOM 697 O O . LEU A 1 90 ? 1.230 -9.265 -17.062 1.00 82.69 90 LEU A O 1
ATOM 701 N N . ILE A 1 91 ? 0.395 -7.538 -15.892 1.00 79.25 91 ILE A N 1
ATOM 702 C CA . ILE A 1 91 ? 0.068 -6.722 -17.068 1.00 79.25 91 ILE A CA 1
ATOM 703 C C . ILE A 1 91 ? 1.346 -6.309 -17.810 1.00 79.25 91 ILE A C 1
ATOM 705 O O . ILE A 1 91 ? 1.390 -6.401 -19.027 1.00 79.25 91 ILE A O 1
ATOM 709 N N . MET A 1 92 ? 2.417 -5.916 -17.119 1.00 72.88 92 MET A N 1
ATOM 710 C CA . MET A 1 92 ? 3.679 -5.565 -17.784 1.00 72.88 92 MET A CA 1
ATOM 711 C C . MET A 1 92 ? 4.356 -6.766 -18.460 1.00 72.88 92 MET A C 1
ATOM 713 O O . MET A 1 92 ? 4.947 -6.610 -19.522 1.00 72.88 92 MET A O 1
ATOM 717 N N . GLN A 1 93 ? 4.298 -7.955 -17.854 1.00 77.56 93 GLN A N 1
ATOM 718 C CA . GLN A 1 93 ? 4.918 -9.172 -18.398 1.00 77.56 93 GLN A CA 1
ATOM 719 C C . GLN A 1 93 ? 4.123 -9.794 -19.551 1.00 77.56 93 GLN A C 1
ATOM 721 O O . GLN A 1 93 ? 4.719 -10.303 -20.497 1.00 77.56 93 GLN A O 1
ATOM 726 N N . TYR A 1 94 ? 2.790 -9.786 -19.467 1.00 79.31 94 TYR A N 1
ATOM 727 C CA . TYR A 1 94 ? 1.921 -10.565 -20.359 1.00 79.31 94 TYR A CA 1
ATOM 728 C C . TYR A 1 94 ? 0.886 -9.724 -21.115 1.00 79.31 94 TYR A C 1
ATOM 730 O O . TYR A 1 94 ? 0.136 -10.270 -21.920 1.00 79.31 94 TYR A O 1
ATOM 738 N N . GLY A 1 95 ? 0.798 -8.425 -20.833 1.00 62.88 95 GLY A N 1
ATOM 739 C CA . GLY A 1 95 ? -0.285 -7.553 -21.291 1.00 62.88 95 GLY A CA 1
ATOM 740 C C . GLY A 1 95 ? -0.112 -6.922 -22.668 1.00 62.88 95 GLY A C 1
ATOM 741 O O . GLY A 1 95 ? -1.037 -6.221 -23.053 1.00 62.88 95 GLY A O 1
ATOM 742 N N . GLY A 1 96 ? 0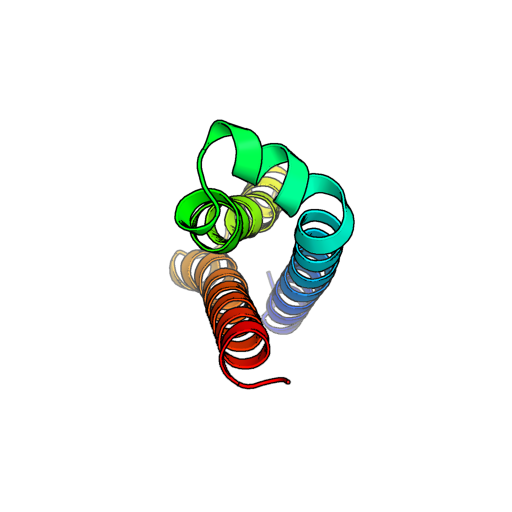.999 -7.195 -23.371 1.00 49.31 96 GLY A N 1
ATOM 743 C CA . GLY A 1 96 ? 1.167 -7.025 -24.827 1.00 49.31 96 GLY A CA 1
ATOM 744 C C . GLY A 1 96 ? 0.683 -5.711 -25.425 1.00 49.31 96 GLY A C 1
ATOM 745 O O . GLY A 1 96 ? -0.496 -5.668 -25.836 1.00 49.31 96 GLY A O 1
#

Secondary structure (DSSP, 8-state):
--HHHHHHHHHHHHHHHHHHHHHIIIIIIHHHHHHH-HHIIIIIHHHHHHHHHHHHHHHH--SPPPHHHHHHHHHHHHHHHHHHHHHHHHHHHH--